Protein AF-A0A965FR46-F1 (afdb_monomer_lite)

Structure (mmCIF, N/CA/C/O backbone):
data_AF-A0A965FR46-F1
#
_entry.id   AF-A0A965FR46-F1
#
loop_
_atom_site.group_PDB
_atom_site.id
_atom_site.type_symbol
_atom_site.label_atom_id
_atom_site.label_alt_id
_atom_site.label_comp_id
_atom_site.label_asym_id
_atom_site.label_entity_id
_atom_site.label_seq_id
_atom_site.pdbx_PDB_ins_code
_atom_site.Cartn_x
_atom_site.Cartn_y
_atom_site.Cartn_z
_atom_site.occupancy
_atom_site.B_iso_or_equiv
_atom_site.auth_seq_id
_atom_site.auth_comp_id
_atom_site.auth_asym_id
_atom_site.auth_atom_id
_atom_site.pdbx_PDB_model_num
ATOM 1 N N . MET A 1 1 ? -11.378 1.524 -29.571 1.00 46.66 1 MET A N 1
ATOM 2 C CA . MET A 1 1 ? -11.341 2.357 -28.350 1.00 46.66 1 MET A CA 1
ATOM 3 C C . MET A 1 1 ? -10.915 1.445 -27.216 1.00 46.66 1 MET A C 1
ATOM 5 O O . MET A 1 1 ? -11.477 0.360 -27.130 1.00 46.66 1 MET A O 1
ATOM 9 N N . ALA A 1 2 ? -9.893 1.807 -26.438 1.00 55.34 2 ALA A N 1
ATOM 10 C CA . ALA A 1 2 ? -9.513 1.023 -25.263 1.00 55.34 2 ALA A CA 1
ATOM 11 C C . ALA A 1 2 ? -10.671 1.055 -24.255 1.00 55.34 2 ALA A C 1
ATOM 13 O O . ALA A 1 2 ? -11.278 2.108 -24.055 1.00 55.34 2 ALA A O 1
ATOM 14 N N . THR A 1 3 ? -11.021 -0.093 -23.681 1.00 57.16 3 THR A N 1
ATOM 15 C CA . THR A 1 3 ? -12.023 -0.168 -22.614 1.00 57.16 3 THR A CA 1
ATOM 16 C C . THR A 1 3 ? -11.551 0.719 -21.460 1.00 57.16 3 THR A C 1
ATOM 18 O O . THR A 1 3 ? -10.400 0.556 -21.052 1.00 57.16 3 THR A O 1
ATOM 21 N N . PRO A 1 4 ? -12.371 1.654 -20.944 1.00 62.06 4 PRO A N 1
ATOM 22 C CA . PRO A 1 4 ? -11.971 2.464 -19.799 1.00 62.06 4 PRO A CA 1
ATOM 23 C C . PRO A 1 4 ? -11.619 1.537 -18.636 1.00 62.06 4 PRO A C 1
ATOM 25 O O . PRO A 1 4 ? -12.374 0.607 -18.327 1.00 62.06 4 PRO A O 1
ATOM 28 N N . ASN A 1 5 ? -10.451 1.752 -18.037 1.00 73.12 5 ASN A N 1
ATOM 29 C CA . ASN A 1 5 ? -9.994 0.925 -16.938 1.00 73.12 5 ASN A CA 1
ATOM 30 C C . ASN A 1 5 ? -10.893 1.209 -15.733 1.00 73.12 5 ASN A C 1
ATOM 32 O O . ASN A 1 5 ? -11.174 2.356 -15.378 1.00 73.12 5 ASN A O 1
ATOM 36 N N . LYS A 1 6 ? -11.430 0.155 -15.126 1.00 87.12 6 LYS A N 1
ATOM 37 C CA . LYS A 1 6 ? -12.351 0.306 -14.002 1.00 87.12 6 LYS A CA 1
ATOM 38 C C . LYS A 1 6 ? -11.535 0.542 -12.734 1.00 87.12 6 LYS A C 1
ATOM 40 O O . LYS A 1 6 ? -10.815 -0.358 -12.313 1.00 87.12 6 LYS A O 1
ATOM 45 N N . LEU A 1 7 ? -11.717 1.698 -12.093 1.00 96.19 7 LEU A N 1
ATOM 46 C CA . LEU A 1 7 ? -11.191 1.944 -10.749 1.00 96.19 7 LEU A CA 1
ATOM 47 C C . LEU A 1 7 ? -11.714 0.876 -9.778 1.00 96.19 7 LEU A C 1
ATOM 49 O O . LEU A 1 7 ? -12.926 0.732 -9.584 1.00 96.19 7 LEU A O 1
ATOM 53 N N . LEU A 1 8 ? -10.793 0.136 -9.167 1.00 97.00 8 LEU A N 1
ATOM 54 C CA . LEU A 1 8 ? -11.093 -0.866 -8.154 1.00 97.00 8 LEU A CA 1
ATOM 55 C C . LEU A 1 8 ? -11.093 -0.248 -6.755 1.00 97.00 8 LEU A C 1
ATOM 57 O O . LEU A 1 8 ? -10.227 0.556 -6.411 1.00 97.00 8 LEU A O 1
ATOM 61 N N . PHE A 1 9 ? -12.051 -0.673 -5.937 1.00 97.50 9 PHE A N 1
ATOM 62 C CA . PHE A 1 9 ? -12.086 -0.408 -4.503 1.00 97.50 9 PHE A CA 1
ATOM 63 C C . PHE A 1 9 ? -11.963 -1.750 -3.792 1.00 97.50 9 PHE A C 1
ATOM 65 O O . PHE A 1 9 ? -12.842 -2.593 -3.947 1.00 97.50 9 PHE A O 1
ATOM 72 N N . ILE A 1 10 ? -10.866 -1.951 -3.065 1.00 97.62 10 ILE A N 1
ATOM 73 C CA . ILE A 1 10 ? -10.572 -3.201 -2.358 1.00 97.62 10 ILE A CA 1
ATOM 74 C C . ILE A 1 10 ? -10.668 -2.924 -0.860 1.00 97.62 10 ILE A C 1
ATOM 76 O O . ILE A 1 10 ? -9.918 -2.122 -0.301 1.00 97.62 10 ILE A O 1
ATOM 80 N N . THR A 1 11 ? -11.636 -3.553 -0.214 1.00 97.69 11 THR A N 1
ATOM 81 C CA . THR A 1 11 ? -11.926 -3.359 1.205 1.00 97.69 11 THR A CA 1
ATOM 82 C C . THR A 1 11 ? -11.005 -4.194 2.091 1.00 97.69 11 THR A C 1
ATOM 84 O O . THR A 1 11 ? -10.287 -5.076 1.621 1.00 97.69 11 THR A O 1
ATOM 87 N N . GLU A 1 12 ? -11.063 -3.960 3.406 1.00 96.94 12 GLU A N 1
ATOM 88 C CA . GLU A 1 12 ? -10.381 -4.814 4.383 1.00 96.94 12 GLU A CA 1
ATOM 89 C C . GLU A 1 12 ? -10.761 -6.293 4.189 1.00 96.94 12 GLU A C 1
ATOM 91 O O . GLU A 1 12 ? -9.881 -7.151 4.150 1.00 96.94 12 GLU A O 1
ATOM 96 N N . ALA A 1 13 ? -12.055 -6.584 4.012 1.00 97.25 13 ALA A N 1
ATOM 97 C CA . ALA A 1 13 ? -12.549 -7.947 3.826 1.00 97.25 13 ALA A CA 1
ATOM 98 C C . ALA A 1 13 ? -11.959 -8.600 2.568 1.00 97.25 13 ALA A C 1
ATOM 100 O O . ALA A 1 13 ? -11.475 -9.729 2.635 1.00 97.25 13 ALA A O 1
ATOM 101 N N . ASP A 1 14 ? -11.904 -7.855 1.461 1.00 97.12 14 ASP A N 1
ATOM 102 C CA . ASP A 1 14 ? -11.295 -8.336 0.221 1.00 97.12 14 ASP A CA 1
ATOM 103 C C . ASP A 1 14 ? -9.801 -8.626 0.423 1.00 97.12 14 ASP A C 1
ATOM 105 O O . ASP A 1 14 ? -9.299 -9.653 -0.025 1.00 97.12 14 ASP A O 1
ATOM 109 N N . THR A 1 15 ? -9.066 -7.767 1.143 1.00 95.31 15 THR A N 1
ATOM 110 C CA . THR A 1 15 ? -7.636 -8.017 1.395 1.00 95.31 15 THR A CA 1
ATOM 111 C C . THR A 1 15 ? -7.386 -9.250 2.256 1.00 95.31 15 THR A C 1
ATOM 113 O O . THR A 1 15 ? -6.439 -9.986 1.990 1.00 95.31 15 THR A O 1
ATOM 116 N N . VAL A 1 16 ? -8.246 -9.528 3.240 1.00 95.56 16 VAL A N 1
ATOM 117 C CA . VAL A 1 16 ? -8.162 -10.753 4.051 1.00 95.56 16 VAL A CA 1
ATOM 118 C C . VAL A 1 16 ? -8.366 -11.996 3.183 1.00 95.56 16 VAL A C 1
ATOM 120 O O . VAL A 1 16 ? -7.708 -13.017 3.389 1.00 95.56 16 VAL A O 1
ATOM 123 N N . GLU A 1 17 ? -9.251 -11.919 2.192 1.00 95.50 17 GLU A N 1
ATOM 124 C CA . GLU A 1 17 ? -9.484 -13.021 1.265 1.00 95.50 17 GLU A CA 1
ATOM 125 C C . GLU A 1 17 ? -8.336 -13.185 0.258 1.00 95.50 17 GLU A C 1
ATOM 127 O O . GLU A 1 17 ? -7.907 -14.312 0.001 1.00 95.50 17 GLU A O 1
ATOM 132 N N . LEU A 1 18 ? -7.806 -12.088 -0.283 1.00 93.75 18 LEU A N 1
ATOM 133 C CA . LEU A 1 18 ? -6.821 -12.096 -1.368 1.00 93.75 18 LEU A CA 1
ATOM 134 C C . LEU A 1 18 ? -5.387 -12.386 -0.907 1.00 93.75 18 LEU A C 1
ATOM 136 O O . LEU A 1 18 ? -4.625 -13.016 -1.639 1.00 93.75 18 LEU A O 1
ATOM 140 N N . LEU A 1 19 ? -4.989 -11.928 0.283 1.00 94.12 19 LEU A N 1
ATOM 141 C CA . LEU A 1 19 ? -3.605 -12.027 0.751 1.00 94.12 19 LEU A CA 1
ATOM 142 C C . LEU A 1 19 ? -3.295 -13.437 1.261 1.00 94.12 19 LEU A C 1
ATOM 144 O O . LEU A 1 19 ? -3.455 -13.755 2.440 1.00 94.12 19 LEU A O 1
ATOM 148 N N . LYS A 1 20 ? -2.815 -14.302 0.366 1.00 95.12 20 LYS A N 1
ATOM 149 C CA . LYS A 1 20 ? -2.301 -15.624 0.737 1.00 95.12 20 LYS A CA 1
ATOM 150 C C . LYS A 1 20 ? -0.812 -15.531 1.055 1.00 95.12 20 LYS A C 1
ATOM 152 O O . LYS A 1 20 ? -0.029 -15.027 0.257 1.00 95.12 20 LYS A O 1
ATOM 157 N N . TRP A 1 21 ? -0.410 -16.051 2.214 1.00 94.12 21 TRP A N 1
ATOM 158 C CA . TRP A 1 21 ? 0.974 -15.962 2.698 1.00 94.12 21 TRP A CA 1
ATOM 159 C C . TRP A 1 21 ? 2.047 -16.399 1.689 1.00 94.12 21 TRP A C 1
ATOM 161 O O . TRP A 1 21 ? 3.014 -15.652 1.534 1.00 94.12 21 TRP A O 1
ATOM 171 N N . PRO A 1 22 ? 1.910 -17.538 0.979 1.00 96.56 22 PRO A N 1
ATOM 172 C CA . PRO A 1 22 ? 2.899 -17.934 -0.023 1.00 96.56 22 PRO A CA 1
ATOM 173 C C . PRO A 1 22 ? 3.068 -16.892 -1.134 1.00 96.56 22 PRO A C 1
ATOM 175 O O . PRO A 1 22 ? 4.197 -16.546 -1.481 1.00 96.56 22 PRO A O 1
ATOM 178 N N . ASP A 1 23 ? 1.960 -16.335 -1.625 1.00 95.12 23 ASP A N 1
ATOM 179 C CA . ASP A 1 23 ? 1.963 -15.340 -2.700 1.00 95.12 23 ASP A CA 1
ATOM 180 C C . ASP A 1 23 ? 2.557 -14.012 -2.221 1.00 95.12 23 ASP A C 1
ATOM 182 O O . ASP A 1 23 ? 3.370 -13.404 -2.913 1.00 95.12 23 ASP A O 1
ATOM 186 N N . VAL A 1 24 ? 2.219 -13.582 -1.000 1.00 93.94 24 VAL A N 1
ATOM 187 C CA . VAL A 1 24 ? 2.788 -12.371 -0.386 1.00 93.94 24 VAL A CA 1
ATOM 188 C C . VAL A 1 24 ? 4.304 -12.497 -0.235 1.00 93.94 24 VAL A C 1
ATOM 190 O O . VAL A 1 24 ? 5.035 -11.582 -0.612 1.00 93.94 24 VAL A O 1
ATOM 193 N N . ILE A 1 25 ? 4.791 -13.633 0.273 1.00 95.56 25 ILE A N 1
ATOM 194 C CA . ILE A 1 25 ? 6.228 -13.888 0.434 1.00 95.56 25 ILE A CA 1
ATOM 195 C C . ILE A 1 25 ? 6.927 -13.887 -0.929 1.00 95.56 25 ILE A C 1
ATOM 197 O O . ILE A 1 25 ? 7.972 -13.253 -1.069 1.00 95.56 25 ILE A O 1
ATOM 201 N N . ALA A 1 26 ? 6.349 -14.547 -1.936 1.00 94.75 26 ALA A N 1
ATOM 202 C CA . ALA A 1 26 ? 6.903 -14.577 -3.286 1.00 94.75 26 ALA A CA 1
ATOM 203 C C . ALA A 1 26 ? 6.977 -13.171 -3.908 1.00 94.75 26 ALA A C 1
ATOM 205 O O . ALA A 1 26 ? 8.014 -12.791 -4.454 1.00 94.75 26 ALA A O 1
ATOM 206 N N . CYS A 1 27 ? 5.917 -12.370 -3.768 1.00 91.81 27 CYS A N 1
ATOM 207 C CA . CYS A 1 27 ? 5.875 -10.984 -4.234 1.00 91.81 27 CYS A CA 1
ATOM 208 C C . CYS A 1 27 ? 6.932 -10.107 -3.548 1.00 91.81 27 CYS A C 1
ATOM 210 O O . CYS A 1 27 ? 7.611 -9.332 -4.220 1.00 91.81 27 CYS A O 1
ATOM 212 N N . LEU A 1 28 ? 7.104 -10.237 -2.227 1.00 91.56 28 LEU A N 1
ATOM 213 C CA . LEU A 1 28 ? 8.143 -9.510 -1.496 1.00 91.56 28 LEU A CA 1
ATOM 214 C C . LEU A 1 28 ? 9.538 -9.946 -1.947 1.00 91.56 28 LEU A C 1
ATOM 216 O O . LEU A 1 28 ? 10.359 -9.092 -2.262 1.00 91.56 28 LEU A O 1
ATOM 220 N N . ALA A 1 29 ? 9.802 -11.250 -2.042 1.00 93.62 29 ALA A N 1
ATOM 221 C CA . ALA A 1 29 ? 11.091 -11.758 -2.504 1.00 93.62 29 ALA A CA 1
ATOM 222 C C . ALA A 1 29 ? 11.451 -11.219 -3.899 1.00 93.62 29 ALA A C 1
ATOM 224 O O . ALA A 1 29 ? 12.578 -10.777 -4.110 1.00 93.62 29 ALA A O 1
ATOM 225 N N . ALA A 1 30 ? 10.486 -11.183 -4.823 1.00 90.56 30 ALA A N 1
ATOM 226 C CA . ALA A 1 30 ? 10.680 -10.617 -6.154 1.00 90.56 30 ALA A CA 1
ATOM 227 C C . ALA A 1 30 ? 10.964 -9.105 -6.115 1.00 90.56 30 ALA A C 1
ATOM 229 O O . ALA A 1 30 ? 11.852 -8.635 -6.824 1.00 90.56 30 ALA A O 1
ATOM 230 N N . ALA A 1 31 ? 10.248 -8.350 -5.275 1.00 88.88 31 ALA A N 1
ATOM 231 C CA . ALA A 1 31 ? 10.471 -6.915 -5.112 1.00 88.88 31 ALA A CA 1
ATOM 232 C C . ALA A 1 31 ? 11.866 -6.615 -4.541 1.00 88.88 31 ALA A C 1
ATOM 234 O O . ALA A 1 31 ? 12.578 -5.785 -5.088 1.00 88.88 31 ALA A O 1
ATOM 235 N N . TYR A 1 32 ? 12.286 -7.334 -3.497 1.00 89.31 32 TYR A N 1
ATOM 236 C CA . TYR A 1 32 ? 13.597 -7.145 -2.864 1.00 89.31 32 TYR A CA 1
ATOM 237 C C . TYR A 1 32 ? 14.777 -7.654 -3.704 1.00 89.31 32 TYR A C 1
ATOM 239 O O . TYR A 1 32 ? 15.913 -7.257 -3.454 1.00 89.31 32 TYR A O 1
ATOM 247 N N . ALA A 1 33 ? 14.538 -8.541 -4.673 1.00 90.75 33 ALA A N 1
ATOM 248 C CA . ALA A 1 33 ? 15.566 -9.006 -5.601 1.00 90.75 33 ALA A CA 1
ATOM 249 C C . ALA A 1 33 ? 15.798 -8.041 -6.777 1.00 90.75 33 ALA A C 1
ATOM 251 O O . ALA A 1 33 ? 16.820 -8.148 -7.458 1.00 90.75 33 ALA A O 1
ATOM 252 N N . ALA A 1 34 ? 14.859 -7.130 -7.045 1.00 84.31 34 ALA A N 1
ATOM 253 C CA . ALA A 1 34 ? 14.991 -6.160 -8.120 1.00 84.31 34 ALA A CA 1
ATOM 254 C C . ALA A 1 34 ? 15.982 -5.045 -7.729 1.00 84.31 34 ALA A C 1
ATOM 256 O O . ALA A 1 34 ? 15.998 -4.612 -6.577 1.00 84.31 34 ALA A O 1
ATOM 257 N N . PRO A 1 35 ? 16.819 -4.562 -8.665 1.00 79.75 35 PRO A N 1
ATOM 258 C CA . PRO A 1 35 ? 17.625 -3.377 -8.419 1.00 79.75 35 PRO A CA 1
ATOM 259 C C . PRO A 1 35 ? 16.702 -2.166 -8.249 1.00 79.75 35 PRO A C 1
ATOM 261 O O . PRO A 1 35 ? 15.923 -1.852 -9.148 1.00 79.75 35 PRO A O 1
ATOM 264 N N . ASP A 1 36 ? 16.811 -1.489 -7.109 1.00 74.81 36 ASP A N 1
ATOM 265 C CA . ASP A 1 36 ? 16.053 -0.272 -6.822 1.00 74.81 36 ASP A CA 1
ATOM 266 C C . ASP A 1 36 ? 16.922 0.974 -7.011 1.00 74.81 36 ASP A C 1
ATOM 268 O O . ASP A 1 36 ? 18.082 1.040 -6.594 1.00 74.81 36 ASP A O 1
ATOM 272 N N . GLU A 1 37 ? 16.324 2.010 -7.589 1.00 85.25 37 GLU A N 1
ATOM 273 C CA . GLU A 1 37 ? 16.890 3.352 -7.607 1.00 85.25 37 GLU A CA 1
ATOM 274 C C . GLU A 1 37 ? 16.400 4.127 -6.380 1.00 85.25 37 GLU A C 1
ATOM 276 O O . GLU A 1 37 ? 15.206 4.149 -6.082 1.00 85.25 37 GLU A O 1
ATOM 281 N N . ALA A 1 38 ? 17.291 4.838 -5.682 1.00 87.56 38 ALA A N 1
ATOM 282 C CA . ALA A 1 38 ? 16.915 5.605 -4.486 1.00 87.56 38 ALA A CA 1
ATOM 283 C C . ALA A 1 38 ? 15.798 6.639 -4.751 1.00 87.56 38 ALA A C 1
ATOM 285 O O . ALA A 1 38 ? 15.022 6.964 -3.854 1.00 87.56 38 ALA A O 1
ATOM 286 N N . ALA A 1 39 ? 15.698 7.136 -5.988 1.00 91.06 39 ALA A N 1
ATOM 287 C CA . ALA A 1 39 ? 14.634 8.040 -6.415 1.00 91.06 39 ALA A CA 1
ATOM 288 C C . ALA A 1 39 ? 13.264 7.347 -6.567 1.00 91.06 39 ALA A C 1
ATOM 290 O O . ALA A 1 39 ? 12.236 8.009 -6.442 1.00 91.06 39 ALA A O 1
ATOM 291 N N . ALA A 1 40 ? 13.235 6.032 -6.804 1.00 92.06 40 ALA A N 1
ATOM 292 C CA . ALA A 1 40 ? 12.013 5.245 -6.956 1.00 92.06 40 ALA A CA 1
ATOM 293 C C . ALA A 1 40 ? 11.346 4.910 -5.609 1.00 92.06 40 ALA A C 1
ATOM 295 O O . ALA A 1 40 ? 10.138 4.674 -5.562 1.00 92.06 40 ALA A O 1
ATOM 296 N N . VAL A 1 41 ? 12.112 4.931 -4.512 1.00 92.62 41 VAL A N 1
ATOM 297 C CA . VAL A 1 41 ? 11.661 4.650 -3.136 1.00 92.62 41 VAL A CA 1
ATOM 298 C C . VAL A 1 41 ? 12.196 5.706 -2.153 1.00 92.62 41 VAL A C 1
ATOM 300 O O . VAL A 1 41 ? 13.011 5.403 -1.275 1.00 92.62 41 VAL A O 1
ATOM 303 N N . PRO A 1 42 ? 11.776 6.979 -2.284 1.00 94.81 42 PRO A N 1
ATOM 304 C CA . PRO A 1 42 ? 12.321 8.058 -1.470 1.00 94.81 42 PRO A CA 1
ATOM 305 C C . PRO A 1 42 ? 11.997 7.874 0.025 1.00 94.81 42 PRO A C 1
ATOM 307 O O . PRO A 1 42 ? 11.034 7.185 0.389 1.00 94.81 42 PRO A O 1
ATOM 310 N N . PRO A 1 43 ? 12.747 8.535 0.929 1.00 95.81 43 PRO A N 1
ATOM 311 C CA . PRO A 1 43 ? 12.431 8.526 2.349 1.00 95.81 43 PRO A CA 1
ATOM 312 C C . PRO A 1 43 ? 10.982 8.938 2.626 1.00 95.81 43 PRO A C 1
ATOM 314 O O . PRO A 1 43 ? 10.461 9.904 2.069 1.00 95.81 43 PRO A O 1
ATOM 317 N N . ARG A 1 44 ? 10.342 8.217 3.548 1.00 97.12 44 ARG A N 1
ATOM 318 C CA . ARG A 1 44 ? 8.976 8.514 3.998 1.00 97.12 44 ARG A CA 1
ATOM 319 C C . ARG A 1 44 ? 8.826 9.951 4.499 1.00 97.12 44 ARG A C 1
ATOM 321 O O . ARG A 1 44 ? 9.676 10.456 5.233 1.00 97.12 44 ARG A O 1
ATOM 328 N N . VAL A 1 45 ? 7.669 10.544 4.219 1.00 98.25 45 VAL A N 1
ATOM 329 C CA . VAL A 1 45 ? 7.269 11.859 4.738 1.00 98.25 45 VAL A CA 1
ATOM 330 C C . VAL A 1 45 ? 6.256 11.673 5.867 1.00 98.25 45 VAL A C 1
ATOM 332 O O . VAL A 1 45 ? 5.379 10.809 5.794 1.00 98.25 45 VAL A O 1
ATOM 335 N N . VAL A 1 46 ? 6.378 12.469 6.935 1.00 98.50 46 VAL A N 1
ATOM 336 C CA . VAL A 1 46 ? 5.457 12.443 8.083 1.00 98.50 46 VAL A CA 1
ATOM 337 C C . VAL A 1 46 ? 5.001 13.856 8.432 1.00 98.50 46 VAL A C 1
ATOM 339 O O . VAL A 1 46 ? 5.775 14.645 8.976 1.00 98.50 46 VAL A O 1
ATOM 342 N N . ALA A 1 47 ? 3.723 14.143 8.195 1.00 98.56 47 ALA A N 1
ATOM 343 C CA . ALA A 1 47 ? 3.044 15.303 8.760 1.00 98.56 47 ALA A CA 1
ATOM 344 C C . ALA A 1 47 ? 2.527 14.949 10.162 1.00 98.56 47 ALA A C 1
ATOM 346 O O . ALA A 1 47 ? 1.959 13.878 10.366 1.00 98.56 47 ALA A O 1
ATOM 347 N N . ARG A 1 48 ? 2.726 15.825 11.149 1.00 98.12 48 ARG A N 1
ATOM 348 C CA . ARG A 1 48 ? 2.335 15.575 12.547 1.00 98.12 48 ARG A CA 1
ATOM 349 C C . ARG A 1 48 ? 1.846 16.849 13.217 1.00 98.12 48 ARG A C 1
ATOM 351 O O . ARG A 1 48 ? 2.457 17.900 13.048 1.00 98.12 48 ARG A O 1
ATOM 358 N N . LYS A 1 49 ? 0.766 16.739 13.987 1.00 97.94 49 LYS A N 1
ATOM 359 C CA . LYS A 1 49 ? 0.186 17.837 14.766 1.00 97.94 49 LYS A CA 1
ATOM 360 C C . LYS A 1 49 ? -0.682 17.263 15.886 1.00 97.94 49 LYS A C 1
ATOM 362 O O . LYS A 1 49 ? -1.410 16.302 15.662 1.00 97.94 49 LYS A O 1
ATOM 367 N N . GLU A 1 50 ? -0.590 17.840 17.086 1.00 96.81 50 GLU A N 1
ATOM 368 C CA . GLU A 1 50 ? -1.493 17.549 18.219 1.00 96.81 50 GLU A CA 1
ATOM 369 C C . GLU A 1 50 ? -1.637 16.053 18.570 1.00 96.81 50 GLU A C 1
ATOM 371 O O . GLU A 1 50 ? -2.712 15.584 18.928 1.00 96.81 50 GLU A O 1
ATOM 376 N N . GLY A 1 51 ? -0.558 15.272 18.459 1.00 96.12 51 GLY A N 1
ATOM 377 C CA . GLY A 1 51 ? -0.575 13.836 18.774 1.00 96.12 51 GLY A CA 1
ATOM 378 C C . GLY A 1 51 ? -1.156 12.932 17.678 1.00 96.12 51 GLY A C 1
ATOM 379 O O . GLY A 1 51 ? -1.129 11.713 17.839 1.00 96.12 51 GLY A O 1
ATOM 380 N N . ALA A 1 52 ? -1.614 13.498 16.559 1.00 98.44 52 ALA A N 1
ATOM 381 C CA . ALA A 1 52 ? -1.946 12.780 15.333 1.00 98.44 52 ALA A CA 1
ATOM 382 C C . ALA A 1 52 ? -0.802 12.883 14.309 1.00 98.44 52 ALA A C 1
ATOM 384 O O . ALA A 1 52 ? -0.004 13.830 14.327 1.00 98.44 52 ALA A O 1
ATOM 385 N N . TRP A 1 53 ? -0.722 11.914 13.396 1.00 98.50 53 TRP A N 1
ATOM 386 C CA . TRP A 1 53 ? 0.196 11.990 12.260 1.00 98.50 53 TRP A CA 1
ATOM 387 C C . TRP A 1 53 ? -0.365 11.331 11.003 1.00 98.50 53 TRP A C 1
ATOM 389 O O . TRP A 1 53 ? -1.162 10.398 11.071 1.00 98.50 53 TRP A O 1
ATOM 399 N N . LEU A 1 54 ? 0.101 11.813 9.854 1.00 98.56 54 LEU A N 1
ATOM 400 C CA . LEU A 1 54 ? -0.113 11.229 8.538 1.00 98.56 54 LEU A CA 1
ATOM 401 C C . LEU A 1 54 ? 1.253 10.894 7.939 1.00 98.56 54 LEU A C 1
ATOM 403 O O . LEU A 1 54 ? 2.131 11.753 7.848 1.00 98.56 54 LEU A O 1
ATOM 407 N N . ARG A 1 55 ? 1.447 9.632 7.568 1.00 98.50 55 ARG A N 1
ATOM 408 C CA . ARG A 1 55 ? 2.697 9.103 7.022 1.00 98.50 55 ARG A CA 1
ATOM 409 C C . ARG A 1 55 ? 2.468 8.634 5.600 1.00 98.50 55 ARG A C 1
ATOM 411 O O . ARG A 1 55 ? 1.516 7.901 5.361 1.00 98.50 55 ARG A O 1
ATOM 418 N N . VAL A 1 56 ? 3.368 9.009 4.700 1.00 98.50 56 VAL A N 1
ATOM 419 C CA . VAL A 1 56 ? 3.324 8.631 3.285 1.00 98.50 56 VAL A CA 1
ATOM 420 C C . VAL A 1 56 ? 4.635 7.952 2.907 1.00 98.50 56 VAL A C 1
ATOM 422 O O . VAL A 1 56 ? 5.714 8.482 3.178 1.00 98.50 56 VAL A O 1
ATOM 425 N N . LEU A 1 57 ? 4.532 6.769 2.304 1.00 97.81 57 LEU A N 1
ATOM 426 C CA . LEU A 1 57 ? 5.640 6.028 1.709 1.00 97.81 57 LEU A CA 1
ATOM 427 C C . LEU A 1 57 ? 5.344 5.871 0.216 1.00 97.81 57 LEU A C 1
ATOM 429 O O . LEU A 1 57 ? 4.476 5.077 -0.128 1.00 97.81 57 LEU A O 1
ATOM 433 N N . ALA A 1 58 ? 5.997 6.647 -0.647 1.00 96.88 58 ALA A N 1
ATOM 434 C CA . ALA A 1 58 ? 5.833 6.534 -2.097 1.00 96.88 58 ALA A CA 1
ATOM 435 C C . ALA A 1 58 ? 6.782 5.466 -2.658 1.00 96.88 58 ALA A C 1
ATOM 437 O O . ALA A 1 58 ? 7.897 5.321 -2.156 1.00 96.88 58 ALA A O 1
ATOM 438 N N . ALA A 1 59 ? 6.338 4.734 -3.677 1.00 94.94 59 ALA A N 1
ATOM 439 C CA . ALA A 1 59 ? 7.160 3.744 -4.356 1.00 94.94 59 ALA A CA 1
ATOM 440 C C . ALA A 1 59 ? 6.776 3.597 -5.835 1.00 94.94 59 ALA A C 1
ATOM 442 O O . ALA A 1 59 ? 5.595 3.546 -6.193 1.00 94.94 59 ALA A O 1
ATOM 443 N N . MET A 1 60 ? 7.793 3.448 -6.678 1.00 92.44 60 MET A N 1
ATOM 444 C CA . MET A 1 60 ? 7.691 2.947 -8.046 1.00 92.44 60 MET A CA 1
ATOM 445 C C . MET A 1 60 ? 8.500 1.651 -8.129 1.00 92.44 60 MET A C 1
ATOM 447 O O . MET A 1 60 ? 9.703 1.690 -8.348 1.00 92.44 60 MET A O 1
ATOM 451 N N . SER A 1 61 ? 7.861 0.501 -7.899 1.00 80.38 61 SER A N 1
ATOM 452 C CA . SER A 1 61 ? 8.556 -0.799 -7.921 1.00 80.38 61 SER A CA 1
ATOM 453 C C . SER A 1 61 ? 8.872 -1.259 -9.352 1.00 80.38 61 SER A C 1
ATOM 455 O O . SER A 1 61 ? 8.597 -0.558 -10.319 1.00 80.38 61 SER A O 1
ATOM 457 N N . SER A 1 62 ? 9.393 -2.466 -9.551 1.00 80.00 62 SER A N 1
ATOM 458 C CA . SER A 1 62 ? 9.613 -3.019 -10.898 1.00 80.00 62 SER A CA 1
ATOM 459 C C . SER A 1 62 ? 8.320 -3.332 -11.681 1.00 80.00 62 SER A C 1
ATOM 461 O O . SER A 1 62 ? 8.357 -3.453 -12.903 1.00 80.00 62 SER A O 1
ATOM 463 N N . GLY A 1 63 ? 7.160 -3.433 -11.017 1.00 84.44 63 GLY A N 1
ATOM 464 C CA . GLY A 1 63 ? 5.877 -3.779 -11.650 1.00 84.44 63 GLY A CA 1
ATOM 465 C C . GLY A 1 63 ? 5.203 -2.621 -12.398 1.00 84.44 63 GLY A C 1
ATOM 466 O O . GLY A 1 63 ? 5.634 -1.483 -12.308 1.00 84.44 63 GLY A O 1
ATOM 467 N N . LYS A 1 64 ? 4.087 -2.875 -13.092 1.00 90.38 64 LYS A N 1
ATOM 468 C CA . LYS A 1 64 ? 3.371 -1.872 -13.918 1.00 90.38 64 LYS A CA 1
ATOM 469 C C . LYS A 1 64 ? 2.683 -0.728 -13.156 1.00 90.38 64 LYS A C 1
ATOM 471 O O . LYS A 1 64 ? 2.157 0.190 -13.775 1.00 90.38 64 LYS A O 1
ATOM 476 N N . HIS A 1 65 ? 2.646 -0.797 -11.827 1.00 93.81 65 HIS A N 1
ATOM 477 C CA . HIS A 1 65 ? 1.968 0.196 -11.001 1.00 93.81 65 HIS A CA 1
ATOM 478 C C . HIS A 1 65 ? 2.965 1.050 -10.224 1.00 93.81 65 HIS A C 1
ATOM 480 O O . HIS A 1 65 ? 3.996 0.559 -9.761 1.00 93.81 65 HIS A O 1
ATOM 486 N N . MET A 1 66 ? 2.602 2.311 -10.028 1.00 95.50 66 MET A N 1
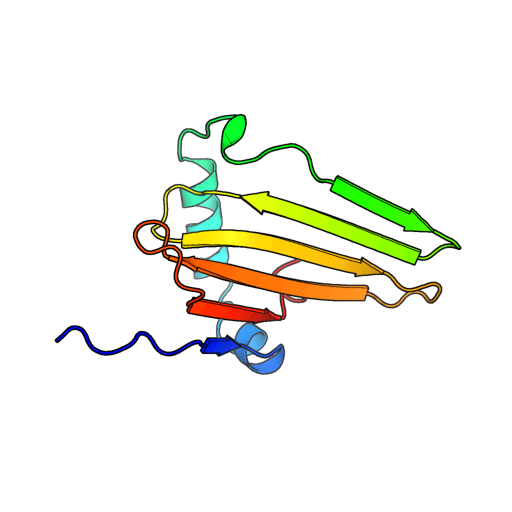ATOM 487 C CA . MET A 1 66 ? 3.188 3.206 -9.034 1.00 95.50 66 MET A CA 1
ATOM 488 C C . MET A 1 66 ? 2.178 3.450 -7.914 1.00 95.50 66 MET A C 1
ATOM 490 O O . MET A 1 66 ? 0.969 3.343 -8.128 1.00 95.50 66 MET A O 1
ATOM 494 N N . GLY A 1 67 ? 2.642 3.774 -6.711 1.00 96.75 67 GLY A N 1
ATOM 495 C CA . GLY A 1 67 ? 1.718 3.978 -5.606 1.00 96.75 67 GLY A CA 1
ATOM 496 C C . GLY A 1 67 ? 2.341 4.579 -4.366 1.00 96.75 67 GLY A C 1
ATOM 497 O O . GLY A 1 67 ? 3.512 4.963 -4.323 1.00 96.75 67 GLY A O 1
ATOM 498 N N . ALA A 1 68 ? 1.522 4.651 -3.326 1.00 97.38 68 ALA A N 1
ATOM 499 C CA . ALA A 1 68 ? 1.975 5.031 -2.005 1.00 97.38 68 ALA A CA 1
ATOM 500 C C . ALA A 1 68 ? 1.282 4.194 -0.937 1.00 97.38 68 ALA A C 1
ATOM 502 O O . ALA A 1 68 ? 0.178 3.707 -1.130 1.00 97.38 68 ALA A O 1
ATOM 503 N N . LYS A 1 69 ? 1.901 4.077 0.231 1.00 97.88 69 LYS A N 1
ATOM 504 C CA . LYS A 1 69 ? 1.220 3.662 1.453 1.00 97.88 69 LYS A CA 1
ATOM 505 C C . LYS A 1 69 ? 0.995 4.889 2.316 1.00 97.88 69 LYS A C 1
ATOM 507 O O . LYS A 1 69 ? 1.951 5.541 2.737 1.00 97.88 69 LYS A O 1
ATOM 512 N N . ILE A 1 70 ? -0.268 5.191 2.579 1.00 98.50 70 ILE A N 1
ATOM 513 C CA . ILE A 1 70 ? -0.698 6.290 3.432 1.00 98.50 70 ILE A CA 1
ATOM 514 C C . ILE A 1 70 ? -1.210 5.688 4.733 1.00 98.50 70 ILE A C 1
ATOM 516 O O . ILE A 1 70 ? -2.080 4.821 4.731 1.00 98.50 70 ILE A O 1
ATOM 520 N N . ILE A 1 71 ? -0.650 6.138 5.850 1.00 98.62 71 ILE A N 1
ATOM 521 C CA . ILE A 1 71 ? -1.018 5.677 7.183 1.00 98.62 71 ILE A CA 1
ATOM 522 C C . ILE A 1 71 ? -1.428 6.897 7.994 1.00 98.62 71 ILE A C 1
ATOM 524 O O . ILE A 1 71 ? -0.621 7.807 8.202 1.00 98.62 71 ILE A O 1
ATOM 528 N N . ALA A 1 72 ? -2.669 6.915 8.459 1.00 98.50 72 ALA A N 1
ATOM 529 C CA . ALA A 1 72 ? -3.152 7.910 9.400 1.00 98.50 72 ALA A CA 1
ATOM 530 C C . ALA A 1 72 ? -3.145 7.312 10.805 1.00 98.50 72 ALA A C 1
ATOM 532 O O . ALA A 1 72 ? -3.605 6.192 11.011 1.00 98.50 72 ALA A O 1
ATOM 533 N N . ARG A 1 73 ? -2.649 8.068 11.782 1.00 98.31 73 ARG A N 1
ATOM 534 C CA . ARG A 1 73 ? -2.826 7.769 13.203 1.00 98.31 73 ARG A CA 1
ATOM 535 C C . ARG A 1 73 ? -3.570 8.915 13.859 1.00 98.31 73 ARG A C 1
ATOM 537 O O . ARG A 1 73 ? -3.148 10.071 13.771 1.00 98.31 73 ARG A O 1
ATOM 544 N N . ALA A 1 74 ? -4.649 8.571 14.548 1.00 97.94 74 ALA A N 1
ATOM 545 C CA . ALA A 1 74 ? -5.423 9.511 15.335 1.00 97.94 74 ALA A CA 1
ATOM 546 C C . ALA A 1 74 ? -4.681 9.920 16.624 1.00 97.94 74 ALA A C 1
ATOM 548 O O . ALA A 1 74 ? -3.577 9.465 16.929 1.00 97.94 74 ALA A O 1
ATOM 549 N N . ARG A 1 75 ? -5.313 10.799 17.407 1.00 97.06 75 ARG A N 1
ATOM 550 C CA . ARG A 1 75 ? -4.883 11.083 18.787 1.00 97.06 75 ARG A CA 1
ATOM 551 C C . ARG A 1 75 ? -5.140 9.892 19.713 1.00 97.06 75 ARG A C 1
ATOM 553 O O . ARG A 1 75 ? -4.410 9.688 20.677 1.00 97.06 75 ARG A O 1
ATOM 560 N N . THR A 1 76 ? -6.167 9.107 19.399 1.00 96.75 76 THR A N 1
ATOM 561 C CA . THR A 1 76 ? -6.413 7.793 19.995 1.00 96.75 76 THR A CA 1
ATOM 562 C C . THR A 1 76 ? -5.408 6.767 19.448 1.00 96.75 76 THR A C 1
ATOM 564 O O . THR A 1 76 ? -4.693 7.050 18.483 1.00 96.75 76 THR A O 1
ATOM 567 N N . PRO A 1 77 ? -5.351 5.544 20.000 1.00 93.62 77 PRO A N 1
ATOM 568 C CA . PRO A 1 77 ? -4.510 4.471 19.462 1.00 93.62 77 PRO A CA 1
ATOM 569 C C . PRO A 1 77 ? -4.895 3.972 18.056 1.00 93.62 77 PRO A C 1
ATOM 571 O O . PRO A 1 77 ? -4.294 3.016 17.578 1.00 93.62 77 PRO A O 1
ATOM 574 N N . GLN A 1 78 ? -5.893 4.568 17.398 1.00 97.62 78 GLN A N 1
ATOM 575 C CA . GLN A 1 78 ? -6.416 4.096 16.120 1.00 97.62 78 GLN A CA 1
ATOM 576 C C . GLN A 1 78 ? -5.508 4.472 14.941 1.00 97.62 78 GLN A C 1
ATOM 578 O O . GLN A 1 78 ? -5.022 5.606 14.847 1.00 97.62 78 GLN A O 1
ATOM 583 N N . LEU A 1 79 ? -5.343 3.522 14.017 1.00 9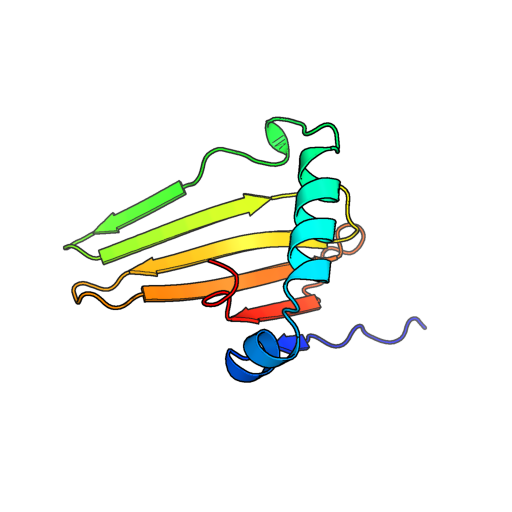8.00 79 LEU A N 1
ATOM 584 C CA . LEU A 1 79 ? -4.715 3.723 12.716 1.00 98.00 79 LEU A CA 1
ATOM 585 C C . LEU A 1 79 ? -5.674 3.340 11.585 1.00 98.00 79 LEU A C 1
ATOM 587 O O . LEU A 1 79 ? -6.495 2.437 11.746 1.00 98.00 79 LEU A O 1
ATOM 591 N N . SER A 1 80 ? -5.532 4.006 10.443 1.00 97.62 80 SER A N 1
ATOM 592 C CA . SER A 1 80 ? -6.145 3.611 9.175 1.00 97.62 80 SER A CA 1
ATOM 593 C C . SER A 1 80 ? -5.129 3.703 8.040 1.00 97.62 80 SER A C 1
ATOM 595 O O . SER A 1 80 ? -4.122 4.415 8.135 1.00 97.62 80 SER A O 1
ATOM 597 N N . TYR A 1 81 ? -5.378 2.937 6.982 1.00 98.38 81 TYR A N 1
ATOM 598 C CA . TYR A 1 81 ? -4.399 2.654 5.944 1.00 98.38 81 TYR A CA 1
ATOM 599 C C . TYR A 1 81 ? -5.059 2.756 4.575 1.00 98.38 81 TYR A C 1
ATOM 601 O O . TYR A 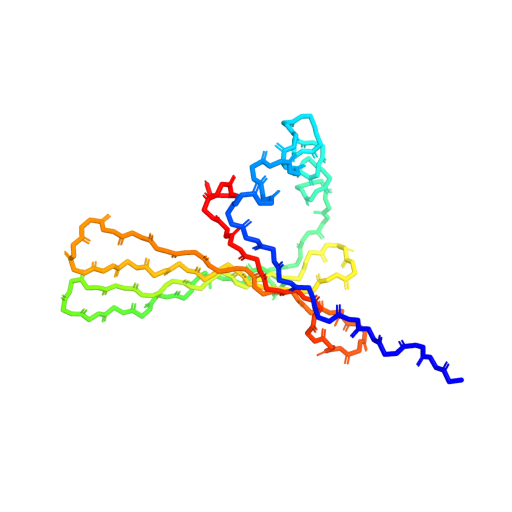1 81 ? -6.124 2.189 4.359 1.00 98.38 81 TYR A O 1
ATOM 609 N N . LEU A 1 82 ? -4.403 3.438 3.645 1.00 98.38 82 LEU A N 1
ATOM 610 C CA . LEU A 1 82 ? -4.809 3.501 2.248 1.00 98.38 82 LEU A CA 1
ATOM 611 C C . LEU A 1 82 ? -3.587 3.248 1.377 1.00 98.38 82 LEU A C 1
ATOM 613 O O . LEU A 1 82 ? -2.526 3.834 1.604 1.00 98.38 82 LEU A O 1
ATOM 617 N N . MET A 1 83 ? -3.747 2.415 0.358 1.00 98.19 83 MET A N 1
ATOM 618 C CA . MET A 1 83 ? -2.767 2.278 -0.707 1.00 98.19 83 MET A CA 1
ATOM 619 C C . MET A 1 83 ? -3.439 2.563 -2.052 1.00 98.19 83 MET A C 1
ATOM 621 O O . MET A 1 83 ? -4.170 1.718 -2.564 1.00 98.19 83 MET A O 1
ATOM 625 N N . PRO A 1 84 ? -3.255 3.770 -2.613 1.00 97.94 84 PRO A N 1
ATOM 626 C CA . PRO A 1 84 ? -3.651 4.043 -3.981 1.00 97.94 84 PRO A CA 1
ATOM 627 C C . PRO A 1 84 ? -2.597 3.510 -4.962 1.00 97.94 84 PRO A C 1
ATOM 629 O O . PRO A 1 84 ? -1.391 3.617 -4.709 1.00 97.94 84 PRO A O 1
ATOM 632 N N . LEU A 1 85 ? -3.065 2.958 -6.081 1.00 97.38 85 LEU A N 1
ATOM 633 C CA . LEU A 1 85 ? -2.232 2.488 -7.186 1.00 97.38 85 LEU A CA 1
ATOM 634 C C . LEU A 1 85 ? -2.638 3.187 -8.480 1.00 97.38 85 LEU A C 1
ATOM 636 O O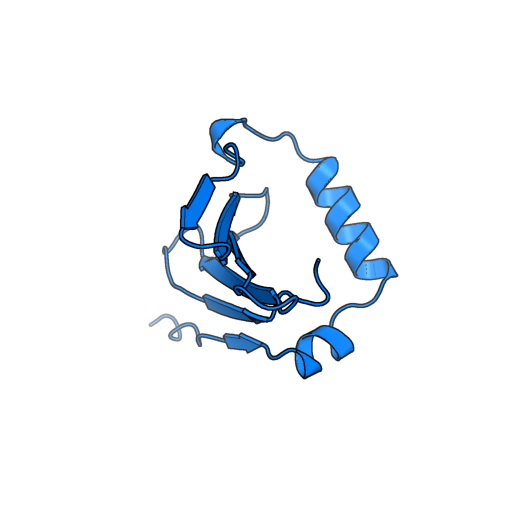 . LEU A 1 85 ? -3.825 3.265 -8.807 1.00 97.38 85 LEU A O 1
ATOM 640 N N . TRP A 1 86 ? -1.638 3.618 -9.236 1.00 96.88 86 TRP A N 1
ATOM 641 C CA . TRP A 1 86 ? -1.782 4.138 -10.587 1.00 96.88 86 TRP A CA 1
ATOM 642 C C . TRP A 1 86 ? -1.063 3.236 -11.576 1.00 96.88 86 TRP A C 1
ATOM 644 O O . TRP A 1 86 ? -0.032 2.646 -11.247 1.00 96.88 86 TRP A O 1
ATOM 654 N N . ASP A 1 87 ? -1.588 3.159 -12.792 1.00 95.06 87 ASP A N 1
ATOM 655 C CA . ASP A 1 87 ? -0.836 2.641 -13.927 1.00 95.06 87 ASP A CA 1
ATOM 656 C C . ASP A 1 87 ? 0.342 3.579 -14.232 1.00 95.06 87 ASP A C 1
ATOM 658 O O . ASP A 1 87 ? 0.182 4.802 -14.263 1.00 95.06 87 ASP A O 1
ATOM 662 N N . ARG A 1 88 ? 1.543 3.018 -14.397 1.00 92.81 88 ARG A N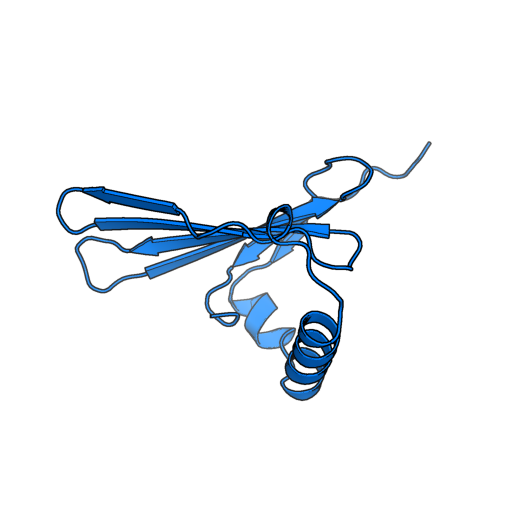 1
ATOM 663 C CA . ARG A 1 88 ? 2.765 3.806 -14.606 1.00 92.81 88 ARG A CA 1
ATOM 664 C C . ARG A 1 88 ? 2.783 4.516 -15.957 1.00 92.81 88 ARG A C 1
ATOM 666 O O . ARG A 1 88 ? 3.334 5.611 -16.040 1.00 92.81 88 ARG A O 1
ATOM 673 N N . ASP A 1 89 ? 2.211 3.904 -16.985 1.00 93.50 89 ASP A N 1
ATOM 674 C CA . ASP A 1 89 ? 2.332 4.381 -18.359 1.00 93.50 89 ASP A CA 1
ATOM 675 C C . ASP A 1 89 ? 1.251 5.418 -18.680 1.00 93.50 89 ASP A C 1
ATOM 677 O O . ASP A 1 89 ? 1.489 6.351 -19.448 1.00 93.50 89 ASP A O 1
ATOM 681 N N . THR A 1 90 ? 0.067 5.288 -18.074 1.00 93.50 90 THR A N 1
ATOM 682 C CA . THR A 1 90 ? -1.075 6.179 -18.337 1.00 93.50 90 THR A CA 1
ATOM 683 C C . THR A 1 90 ? -1.357 7.183 -17.223 1.00 93.50 90 THR A C 1
ATOM 685 O O . THR A 1 90 ? -2.148 8.105 -17.426 1.00 93.50 90 THR A O 1
ATOM 688 N N . ALA A 1 91 ? -0.741 7.017 -16.047 1.00 94.25 91 ALA A N 1
ATOM 689 C CA . ALA A 1 91 ? -1.063 7.752 -14.821 1.00 94.25 91 ALA A CA 1
ATOM 690 C C . ALA A 1 91 ? -2.538 7.637 -14.384 1.00 94.25 91 ALA A C 1
ATOM 692 O O . ALA A 1 91 ? -3.025 8.440 -13.584 1.00 94.25 91 ALA A O 1
ATOM 693 N N . GLU A 1 92 ? -3.263 6.636 -14.883 1.00 95.50 92 GLU A N 1
ATOM 694 C CA . GLU A 1 92 ? -4.642 6.369 -14.492 1.00 95.50 92 GLU A CA 1
ATOM 695 C C . GLU A 1 92 ? -4.685 5.783 -13.079 1.00 95.50 92 GLU A C 1
ATOM 697 O O . GLU A 1 92 ? -3.931 4.866 -12.757 1.00 95.50 92 GLU A O 1
ATOM 702 N N . LEU A 1 93 ? -5.569 6.297 -12.220 1.00 96.69 93 LEU A N 1
ATOM 703 C CA . LEU A 1 93 ? -5.817 5.703 -10.907 1.00 96.69 93 LEU A CA 1
ATOM 704 C C . LEU A 1 93 ? -6.604 4.402 -11.099 1.00 96.69 93 LEU A C 1
ATOM 706 O O . LEU A 1 93 ? -7.756 4.437 -11.526 1.00 96.69 93 LEU A O 1
ATOM 710 N N . VAL A 1 94 ? -5.999 3.268 -10.746 1.00 96.75 94 VAL A N 1
ATOM 711 C CA . VAL A 1 94 ? -6.572 1.939 -11.014 1.00 96.75 94 VAL A CA 1
ATOM 712 C C . VAL A 1 94 ? -7.097 1.240 -9.767 1.00 96.75 94 VAL A C 1
ATOM 714 O O . VAL A 1 94 ? -7.963 0.373 -9.874 1.00 96.75 94 VAL A O 1
ATOM 717 N N . CYS A 1 95 ? -6.608 1.599 -8.576 1.00 97.19 95 CYS A N 1
ATOM 718 C CA . CYS A 1 95 ? -7.032 0.953 -7.337 1.00 97.19 95 CYS A CA 1
ATOM 719 C C . CYS A 1 95 ? -6.932 1.881 -6.123 1.00 97.19 95 CYS A C 1
ATOM 721 O O . CYS A 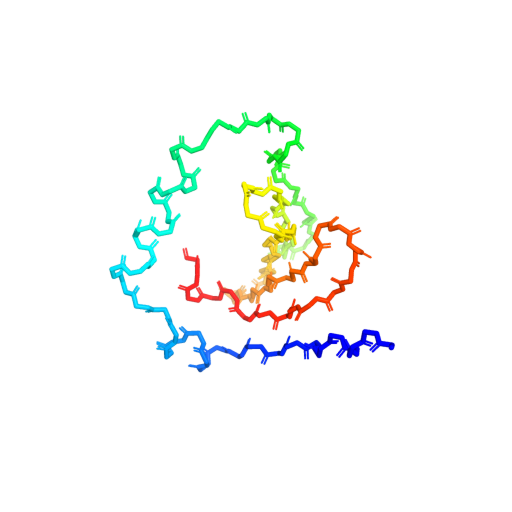1 95 ? -5.949 2.607 -5.966 1.00 97.19 95 CYS A O 1
ATOM 723 N N . LEU A 1 96 ? -7.922 1.794 -5.236 1.00 98.12 96 LEU A N 1
ATOM 724 C CA . LEU A 1 96 ? -7.865 2.253 -3.853 1.00 98.12 96 LEU A CA 1
ATOM 725 C C . LEU A 1 96 ? -8.098 1.043 -2.949 1.00 98.12 96 LEU A C 1
ATOM 727 O O . LEU A 1 96 ? -9.175 0.448 -2.995 1.00 98.12 96 LEU A O 1
ATOM 731 N N . LEU A 1 97 ? -7.106 0.677 -2.136 1.00 97.25 97 LEU A N 1
ATOM 732 C CA . LEU A 1 97 ? -7.220 -0.480 -1.249 1.00 97.25 97 LEU A CA 1
ATOM 733 C C . LEU A 1 97 ? -6.945 -0.161 0.223 1.00 97.25 97 LEU A C 1
ATOM 735 O O . LEU A 1 97 ? -6.061 0.642 0.547 1.00 97.25 97 LEU A O 1
ATOM 739 N N . ASP A 1 98 ? -7.690 -0.820 1.111 1.00 97.94 98 ASP A N 1
ATOM 740 C CA . ASP A 1 98 ? -7.368 -0.869 2.536 1.00 97.94 98 ASP A CA 1
ATOM 741 C C . ASP A 1 98 ? -6.049 -1.630 2.725 1.00 97.94 98 ASP A C 1
ATOM 743 O O . ASP A 1 98 ? -5.898 -2.768 2.293 1.00 97.94 98 ASP A O 1
ATOM 747 N N . ALA A 1 99 ? -5.063 -0.989 3.348 1.00 96.69 99 ALA A N 1
ATOM 748 C CA . ALA A 1 99 ? -3.724 -1.559 3.501 1.00 96.69 99 ALA A CA 1
ATOM 749 C C . ALA A 1 99 ? -3.420 -2.034 4.932 1.00 96.69 99 ALA A C 1
ATOM 751 O O . ALA A 1 99 ? -2.248 -2.189 5.293 1.00 96.69 99 ALA A O 1
ATOM 752 N N . LYS A 1 100 ? -4.446 -2.259 5.761 1.00 96.12 100 LYS A N 1
ATOM 753 C CA . LYS A 1 100 ? -4.289 -2.698 7.153 1.00 96.12 100 LYS A CA 1
ATOM 754 C C . LYS A 1 100 ? -3.581 -4.045 7.245 1.00 96.12 100 LYS A C 1
ATOM 756 O O . LYS A 1 100 ? -2.572 -4.128 7.930 1.00 96.12 100 LYS A O 1
ATOM 761 N N . HIS A 1 101 ? -4.038 -5.049 6.494 1.00 93.88 101 HIS A N 1
ATOM 762 C CA . HIS A 1 101 ? -3.446 -6.401 6.481 1.00 93.88 101 HIS A CA 1
ATOM 763 C C . HIS A 1 101 ? -2.218 -6.537 5.568 1.00 93.88 101 HIS A C 1
ATOM 765 O O . HIS A 1 101 ? -1.604 -7.594 5.499 1.00 93.88 101 HIS A O 1
ATOM 771 N N . ILE A 1 102 ? -1.833 -5.450 4.892 1.00 92.38 102 ILE A N 1
ATOM 772 C CA . ILE A 1 102 ? -0.563 -5.319 4.157 1.00 92.38 102 ILE A CA 1
ATOM 773 C C . ILE A 1 102 ? 0.524 -4.698 5.063 1.00 92.38 102 ILE A C 1
ATOM 775 O O . ILE A 1 102 ? 1.677 -4.545 4.660 1.00 92.38 102 ILE A O 1
ATOM 779 N N . THR A 1 103 ? 0.167 -4.233 6.266 1.00 88.69 103 THR A N 1
ATOM 780 C CA . THR A 1 103 ? 1.090 -3.608 7.229 1.00 88.69 103 THR A CA 1
ATOM 781 C C . THR A 1 103 ? 1.631 -4.613 8.218 1.00 88.69 103 THR A C 1
ATOM 783 O O . THR A 1 103 ? 2.853 -4.517 8.459 1.00 88.69 103 THR A O 1
#

pLDDT: mean 92.83, std 9.12, range [46.66, 98.62]

Radius of gyration: 15.17 Å; chains: 1; bounding box: 30×36×48 Å

Foldseek 3Di:
DPDPQDEAEAEPVNCVVPDDPVVLVVVVVVQVPDDDDCVQWDDKDWDDDDQKIWIKTWHDTPDQKTWIWIWTQDSPRDIWIWIWIAGPPPRHTRYIYTCPVVD

Secondary structure (DSSP, 8-state):
-PPPPPPEEE-HHHHHHH--HHHHHHHHHHHHHSPPPTTTSPPPEEEEETTEEEEEEEEE-SSSEEEEEEEEE-SSS-EEEEEEEEETTT--EEEEEE-STT-

Sequence (103 aa):
MATPNKLLFITEADTVELLKWPDVIACLAAAYAAPDEAAAVPPRVVARKEGAWLRVLAAMSSGKHMGAKIIARARTPQLSYLMPLWDRDTAELVCLLDAKHIT